Protein AF-A0A7V1TTF7-F1 (afdb_monomer_lite)

Secondary structure (DSSP, 8-state):
---------S-TTSTTS----TT-S-HHHHHHHHHHHHHHHHHT--HHHHHHHHHHHHHHHHHHHHHHHHHHHHHHHHHHHHHTT--HHHHHHHHHHHHHHHHHHHHHHHHHHHHHHTTS-HHHHHHHHHHHHHHHHHHHHHHHHHHHHHHH-

Foldseek 3Di:
DDDDDDPDDPDPPDPPPPPPDPVNDDPVVVLVVVLLVVLCVQLVDDPVLSVQLVVLVVVLVVQLVVLVVQLVVLVVVVVVCVVVVHDPVVVVVSVVSNVVSVVSNVVSVVVSLVSNVVRDDPVSSVSNVVSVVVSVVVVVVVVVVVVVVVVVD

Sequence (153 aa):
MKKFLLIVFVFTLTAVAQLSGPFGQRPMERLESYKKVRMLETLKLEEETALKLISRYDKHRQAIRELDEERKTLIDKLEDKVNAGASDSEFQKLFSELREVEKKIFEARTKYISELKEILTAKQLAEYLIFERNFARDIRDIMRENQKERMRK

pLDDT: mean 86.7, std 18.82, range [36.69, 98.44]

Radius of gyration: 24.44 Å; chains: 1; bounding box: 58×70×52 Å

Structure (mmCIF, N/CA/C/O backbone):
data_AF-A0A7V1TTF7-F1
#
_entry.id   AF-A0A7V1TTF7-F1
#
loop_
_atom_site.group_PDB
_atom_site.id
_atom_site.type_symbol
_atom_site.label_atom_id
_atom_site.label_alt_id
_atom_site.label_comp_id
_atom_site.label_asym_id
_atom_site.label_entity_id
_atom_site.label_seq_id
_atom_site.pdbx_PDB_ins_code
_atom_site.Cartn_x
_atom_site.Cartn_y
_atom_site.Cartn_z
_atom_site.occupancy
_atom_site.B_iso_or_equiv
_atom_site.auth_seq_id
_atom_site.auth_comp_id
_atom_site.auth_asym_id
_atom_site.auth_atom_id
_atom_site.pdbx_PDB_model_num
ATOM 1 N N . MET A 1 1 ? 31.556 -56.662 32.296 1.00 36.69 1 MET A N 1
ATOM 2 C CA . MET A 1 1 ? 32.187 -55.714 31.354 1.00 36.69 1 MET A CA 1
ATOM 3 C C . MET A 1 1 ? 31.157 -55.316 30.306 1.00 36.69 1 MET A C 1
ATOM 5 O O . MET A 1 1 ? 30.573 -56.218 29.731 1.00 36.69 1 MET A O 1
ATOM 9 N N . LYS A 1 2 ? 30.978 -53.997 30.101 1.00 41.06 2 LYS A N 1
ATOM 10 C CA . LYS A 1 2 ? 30.331 -53.318 28.949 1.00 41.06 2 LYS A CA 1
ATOM 11 C C . LYS A 1 2 ? 28.827 -53.631 28.769 1.00 41.06 2 LYS A C 1
ATOM 13 O O . LYS A 1 2 ? 28.477 -54.650 28.206 1.00 41.06 2 LYS A O 1
ATOM 18 N N . LYS A 1 3 ? 27.874 -52.866 29.328 1.00 47.59 3 LYS A N 1
ATOM 19 C CA . LYS A 1 3 ? 27.437 -51.517 28.890 1.00 47.59 3 LYS A CA 1
ATOM 20 C C . LYS A 1 3 ? 27.624 -51.295 27.385 1.00 47.59 3 LYS A C 1
ATOM 22 O O . LYS A 1 3 ? 28.724 -50.937 26.993 1.00 47.59 3 LYS A O 1
ATOM 27 N N . PHE A 1 4 ? 26.555 -51.461 26.609 1.00 49.34 4 PHE A N 1
ATOM 28 C CA . PHE A 1 4 ? 26.210 -50.689 25.405 1.00 49.34 4 PHE A CA 1
ATOM 29 C C . PHE A 1 4 ? 24.690 -50.892 25.207 1.00 49.34 4 PHE A C 1
ATOM 31 O O . PHE A 1 4 ? 24.238 -52.029 25.164 1.00 49.34 4 PHE A O 1
ATOM 38 N N . LEU A 1 5 ? 23.839 -49.874 25.413 1.00 42.59 5 LEU A N 1
ATOM 39 C CA . LEU A 1 5 ? 23.417 -48.909 24.375 1.00 42.59 5 LEU A CA 1
ATOM 40 C C . LEU A 1 5 ? 22.979 -49.660 23.098 1.00 42.59 5 LEU A C 1
ATOM 42 O O . LEU A 1 5 ? 23.783 -50.369 22.519 1.00 42.59 5 LEU A O 1
ATOM 46 N N . LEU A 1 6 ? 21.764 -49.555 22.571 1.00 43.56 6 LEU A N 1
ATOM 47 C CA . LEU A 1 6 ? 20.868 -48.413 22.515 1.00 43.56 6 LEU A CA 1
ATOM 48 C C . LEU A 1 6 ? 19.454 -48.910 22.219 1.00 43.56 6 LEU A C 1
ATOM 50 O O . LEU A 1 6 ? 19.196 -49.589 21.230 1.00 43.56 6 LEU A O 1
ATOM 54 N N . ILE A 1 7 ? 18.545 -48.451 23.062 1.00 53.25 7 ILE A N 1
ATOM 55 C CA . ILE A 1 7 ? 17.193 -48.041 22.706 1.00 53.25 7 ILE A CA 1
ATOM 56 C C . ILE A 1 7 ? 17.280 -47.106 21.485 1.00 53.25 7 ILE A C 1
ATOM 58 O O . ILE A 1 7 ? 17.581 -45.938 21.676 1.00 53.25 7 ILE A O 1
ATOM 62 N N . VAL A 1 8 ? 17.050 -47.591 20.259 1.00 49.03 8 VAL A N 1
ATOM 63 C CA . VAL A 1 8 ? 16.551 -46.798 19.111 1.00 49.03 8 VAL A CA 1
ATOM 64 C C . VAL A 1 8 ? 15.890 -47.768 18.122 1.00 49.03 8 VAL A C 1
ATOM 66 O O . VAL A 1 8 ? 16.499 -48.189 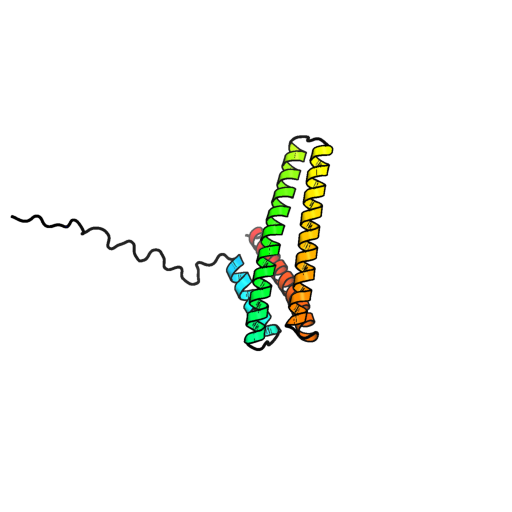17.145 1.00 49.03 8 VAL A O 1
ATOM 69 N N . PHE A 1 9 ? 14.640 -48.165 18.370 1.00 45.25 9 PHE A N 1
ATOM 70 C CA . PHE A 1 9 ? 13.844 -48.871 17.354 1.00 45.25 9 PHE A CA 1
ATOM 71 C C . PHE A 1 9 ? 12.385 -48.411 17.304 1.00 45.25 9 PHE A C 1
ATOM 73 O O . PHE A 1 9 ? 11.492 -49.197 17.038 1.00 45.25 9 PHE A O 1
ATOM 80 N N . VAL A 1 10 ? 12.112 -47.130 17.552 1.00 49.25 10 VAL A N 1
ATOM 81 C CA . VAL A 1 10 ? 10.804 -46.538 17.235 1.00 49.25 10 VAL A CA 1
ATOM 82 C C . VAL A 1 10 ? 11.005 -45.045 17.000 1.00 49.25 10 VAL A C 1
ATOM 84 O O . VAL A 1 10 ? 10.882 -44.286 17.943 1.00 49.25 10 VAL A O 1
ATOM 87 N N . PHE A 1 11 ? 11.384 -44.616 15.791 1.00 44.44 11 PHE A N 1
ATOM 88 C CA . PHE A 1 11 ? 11.118 -43.241 15.308 1.00 44.44 11 PHE A CA 1
ATOM 89 C C . PHE A 1 11 ? 11.368 -43.054 13.795 1.00 44.44 11 PHE A C 1
ATOM 91 O O . PHE A 1 11 ? 11.627 -41.951 13.325 1.00 44.44 11 PHE A O 1
ATOM 98 N N . THR A 1 12 ? 11.264 -44.106 12.980 1.00 45.66 12 THR A N 1
ATOM 99 C CA . THR A 1 12 ? 11.415 -44.016 11.514 1.00 45.66 12 THR A CA 1
ATOM 100 C C . THR A 1 12 ? 10.089 -43.740 10.792 1.00 45.66 12 THR A C 1
ATOM 102 O O . THR A 1 12 ? 9.815 -44.337 9.757 1.00 45.66 12 THR A O 1
ATOM 105 N N . LEU A 1 13 ? 9.248 -42.837 11.320 1.00 43.97 13 LEU A N 1
ATOM 106 C CA . LEU A 1 13 ? 7.945 -42.507 10.711 1.00 43.97 13 LEU A CA 1
ATOM 107 C C . LEU A 1 13 ? 7.525 -41.025 10.779 1.00 43.97 13 LEU A C 1
ATOM 109 O O . LEU A 1 13 ? 6.368 -40.714 10.522 1.00 43.97 13 LEU A O 1
ATOM 113 N N . THR A 1 14 ? 8.434 -40.084 11.059 1.00 44.81 14 THR A N 1
ATOM 114 C CA . THR A 1 14 ? 8.082 -38.645 11.112 1.00 44.81 14 THR A CA 1
ATOM 115 C C . THR A 1 14 ? 8.814 -37.746 10.112 1.00 44.81 14 THR A C 1
ATOM 117 O O . THR A 1 14 ? 8.619 -36.535 10.133 1.00 44.81 14 THR A O 1
ATOM 120 N N . ALA A 1 15 ? 9.588 -38.292 9.169 1.00 45.41 15 ALA A N 1
ATOM 121 C CA . ALA A 1 15 ? 10.379 -37.480 8.232 1.00 45.41 15 ALA A CA 1
ATOM 122 C C . ALA A 1 15 ? 9.696 -37.160 6.880 1.00 45.41 15 ALA A C 1
ATOM 124 O O . ALA A 1 15 ? 10.368 -36.703 5.961 1.00 45.41 15 ALA A O 1
ATOM 125 N N . VAL A 1 16 ? 8.379 -37.372 6.733 1.00 48.06 16 VAL A N 1
ATOM 126 C CA . VAL A 1 16 ? 7.633 -37.040 5.488 1.00 48.06 16 VAL A CA 1
ATOM 127 C C . VAL A 1 16 ? 6.501 -36.019 5.726 1.00 48.06 16 VAL A C 1
ATOM 129 O O . VAL A 1 16 ? 5.707 -35.739 4.837 1.00 48.06 16 VAL A O 1
ATOM 132 N N . ALA A 1 17 ? 6.427 -35.392 6.906 1.00 44.81 17 ALA A N 1
ATOM 133 C CA . ALA A 1 17 ? 5.359 -34.432 7.230 1.00 44.81 17 ALA A CA 1
ATOM 134 C C . ALA A 1 17 ? 5.695 -32.953 6.933 1.00 44.81 17 ALA A C 1
ATOM 136 O O . ALA A 1 17 ? 4.856 -32.083 7.151 1.00 44.81 17 ALA A O 1
ATOM 137 N N . GLN A 1 18 ? 6.888 -32.639 6.418 1.00 48.72 18 GLN A N 1
ATOM 138 C CA . GLN A 1 18 ? 7.263 -31.270 6.034 1.00 48.72 18 GLN A CA 1
ATOM 139 C C . GLN A 1 18 ? 7.868 -31.221 4.627 1.00 48.72 18 GLN A C 1
ATOM 141 O O . GLN A 1 18 ? 8.912 -30.620 4.404 1.00 48.72 18 GLN A O 1
ATOM 146 N N . LEU A 1 19 ? 7.196 -31.836 3.652 1.00 40.16 19 LEU A N 1
ATOM 147 C CA . LEU A 1 19 ? 7.302 -31.364 2.274 1.00 40.16 19 LEU A CA 1
ATOM 148 C C . LEU A 1 19 ? 6.231 -30.290 2.075 1.00 40.16 19 LEU A C 1
ATOM 150 O O . LEU A 1 19 ? 5.096 -30.564 1.686 1.00 40.16 19 LEU A O 1
ATOM 154 N N . SER A 1 20 ? 6.597 -29.044 2.359 1.00 46.22 20 SER A N 1
ATOM 155 C CA . SER A 1 20 ? 5.939 -27.853 1.827 1.00 46.22 20 SER A CA 1
ATOM 156 C C . SER A 1 20 ? 6.064 -27.866 0.299 1.00 46.22 20 SER A C 1
ATOM 158 O O . SER A 1 20 ? 6.925 -27.221 -0.291 1.00 46.22 20 SER A O 1
ATOM 160 N N . GLY A 1 21 ? 5.212 -28.658 -0.354 1.00 42.75 21 GLY A N 1
ATOM 161 C CA . GLY A 1 21 ? 5.042 -28.633 -1.801 1.00 42.75 21 GLY A CA 1
ATOM 162 C C . GLY A 1 21 ? 4.496 -27.277 -2.281 1.00 42.75 21 GLY A C 1
ATOM 163 O O . GLY A 1 21 ? 4.059 -26.456 -1.469 1.00 42.75 21 GLY A O 1
ATOM 164 N N . PRO A 1 22 ? 4.428 -27.042 -3.604 1.00 48.00 22 PRO A N 1
ATOM 165 C CA . PRO A 1 22 ? 3.955 -25.783 -4.206 1.00 48.00 22 PRO A CA 1
ATOM 166 C C . PRO A 1 22 ? 2.501 -25.400 -3.842 1.00 48.00 22 PRO A C 1
ATOM 168 O O . PRO A 1 22 ? 2.035 -24.311 -4.166 1.00 48.00 22 PRO A O 1
ATOM 171 N N . PHE A 1 23 ? 1.789 -26.263 -3.113 1.00 41.50 23 PHE A N 1
ATOM 172 C CA . PHE A 1 23 ? 0.452 -26.033 -2.570 1.00 41.50 23 PHE A CA 1
ATOM 173 C C . PHE A 1 23 ? 0.429 -25.439 -1.146 1.00 41.50 23 PHE A C 1
ATOM 175 O O . PHE A 1 23 ? -0.654 -25.151 -0.639 1.00 41.50 23 PHE A O 1
ATOM 182 N N . GLY A 1 24 ? 1.587 -25.213 -0.511 1.00 46.81 24 GLY A N 1
ATOM 183 C CA . GLY A 1 24 ? 1.701 -24.688 0.859 1.00 46.81 24 GLY A CA 1
ATOM 184 C C . GLY A 1 24 ? 1.651 -23.160 1.011 1.00 46.81 24 GLY A C 1
ATOM 185 O O . GLY A 1 24 ? 1.604 -22.670 2.134 1.00 46.81 24 GLY A O 1
ATOM 186 N N . GLN A 1 25 ? 1.652 -22.391 -0.083 1.00 51.84 25 GLN A N 1
ATOM 187 C CA . GLN A 1 25 ? 1.594 -20.924 -0.006 1.00 51.84 25 GLN A CA 1
ATOM 188 C C . GLN A 1 25 ? 0.183 -20.438 0.327 1.00 51.84 25 GLN A C 1
ATOM 190 O O . GLN A 1 25 ? -0.799 -20.939 -0.246 1.00 51.84 25 GLN A O 1
ATOM 195 N N . ARG A 1 26 ? 0.073 -19.430 1.203 1.00 76.38 26 ARG A N 1
ATOM 196 C CA . ARG A 1 26 ? -1.211 -18.773 1.501 1.00 76.38 26 ARG A CA 1
ATOM 197 C C . ARG A 1 26 ? -1.765 -18.156 0.205 1.00 76.38 26 ARG A C 1
ATOM 199 O O . ARG A 1 26 ? -0.977 -17.660 -0.600 1.00 76.38 26 ARG A O 1
ATOM 206 N N . PRO A 1 27 ? -3.093 -18.133 -0.029 1.00 80.50 27 PRO A N 1
ATOM 207 C CA . PRO A 1 27 ? -3.671 -17.578 -1.261 1.00 80.50 27 PRO A CA 1
ATOM 208 C C . PRO A 1 27 ? -3.156 -16.173 -1.624 1.00 80.50 27 PRO A C 1
ATOM 210 O O . PRO A 1 27 ? -2.949 -15.877 -2.797 1.00 80.50 27 PRO A O 1
ATOM 213 N N . MET A 1 28 ? -2.876 -15.341 -0.615 1.00 80.50 28 MET A N 1
ATOM 214 C CA . MET A 1 28 ? -2.323 -13.998 -0.801 1.00 80.50 28 MET A CA 1
ATOM 215 C C . MET A 1 28 ? -0.875 -13.998 -1.317 1.00 80.50 28 MET A C 1
ATOM 217 O O . MET A 1 28 ? -0.529 -13.183 -2.163 1.00 80.50 28 MET A O 1
ATOM 221 N N . GLU A 1 29 ? -0.037 -14.928 -0.857 1.00 86.56 29 GLU A N 1
ATOM 222 C CA . GLU A 1 29 ? 1.358 -15.048 -1.308 1.00 86.56 29 GLU A CA 1
ATOM 223 C C . GLU A 1 29 ? 1.416 -15.480 -2.775 1.00 86.56 29 GLU A C 1
ATOM 225 O O . GLU A 1 29 ? 2.161 -14.901 -3.561 1.00 86.56 29 GLU A O 1
ATOM 230 N N . ARG A 1 30 ? 0.553 -16.425 -3.175 1.00 89.19 30 ARG A N 1
ATOM 231 C CA . ARG A 1 30 ? 0.445 -16.846 -4.582 1.00 89.19 30 ARG A CA 1
ATOM 232 C C . ARG A 1 30 ? 0.023 -15.690 -5.478 1.00 89.19 30 ARG A C 1
ATOM 234 O O . ARG A 1 30 ? 0.572 -15.518 -6.564 1.00 89.19 30 ARG A O 1
ATOM 241 N N . LEU A 1 31 ? -0.943 -14.895 -5.017 1.00 91.25 31 LEU A N 1
ATOM 242 C CA . LEU A 1 31 ? -1.406 -13.715 -5.736 1.00 91.25 31 LEU A CA 1
ATOM 243 C C . LEU A 1 31 ? -0.290 -12.672 -5.888 1.00 91.25 31 LEU A C 1
ATOM 245 O O . LEU A 1 31 ? -0.137 -12.093 -6.962 1.00 91.25 31 LEU A O 1
ATOM 249 N N . GLU A 1 32 ? 0.511 -12.454 -4.845 1.00 91.75 32 GLU A N 1
ATOM 250 C CA . GLU A 1 32 ? 1.671 -11.560 -4.898 1.00 91.75 32 GLU A CA 1
ATOM 251 C C . GLU A 1 32 ? 2.739 -12.055 -5.874 1.00 91.75 32 GLU A C 1
ATOM 253 O O . GLU A 1 32 ? 3.224 -11.275 -6.694 1.00 91.75 32 GLU A O 1
ATOM 258 N N . SER A 1 33 ? 3.080 -13.344 -5.840 1.00 93.69 33 SER A N 1
ATOM 259 C CA . SER A 1 33 ? 4.019 -13.939 -6.794 1.00 93.69 33 SER A CA 1
ATOM 260 C C . SER A 1 33 ? 3.518 -13.808 -8.231 1.00 93.69 33 SER A C 1
ATOM 262 O O . SER A 1 33 ? 4.271 -13.381 -9.105 1.00 93.69 33 SER A O 1
ATOM 264 N N . TYR A 1 34 ? 2.235 -14.089 -8.471 1.00 94.50 34 TYR A N 1
ATOM 265 C CA . TYR A 1 34 ? 1.614 -13.904 -9.781 1.00 94.50 34 TYR A CA 1
ATOM 266 C C . TYR A 1 34 ? 1.691 -12.446 -10.245 1.00 94.50 34 TYR A C 1
ATOM 268 O O . TYR A 1 34 ? 2.104 -12.173 -11.372 1.00 94.50 34 TYR A O 1
ATOM 276 N N . LYS A 1 35 ? 1.372 -11.494 -9.360 1.00 96.12 35 LYS A N 1
ATOM 277 C CA . LYS A 1 35 ? 1.478 -10.063 -9.654 1.00 96.12 35 LYS A CA 1
ATOM 278 C C . LYS A 1 35 ? 2.890 -9.682 -10.094 1.00 96.12 35 LYS A C 1
ATOM 280 O O . LYS A 1 35 ? 3.039 -9.010 -11.110 1.00 96.12 35 LYS A O 1
ATOM 285 N N . LYS A 1 36 ? 3.918 -10.129 -9.364 1.00 95.88 36 LYS A N 1
ATOM 286 C CA . LYS A 1 36 ? 5.324 -9.842 -9.687 1.00 95.88 36 LYS A CA 1
ATOM 287 C C . LYS A 1 36 ? 5.705 -10.354 -11.073 1.00 95.88 36 LYS A C 1
ATOM 289 O O . LYS A 1 36 ? 6.298 -9.607 -11.842 1.00 95.88 36 LYS A O 1
ATOM 294 N N . VAL A 1 37 ? 5.323 -11.586 -11.412 1.00 95.12 37 VAL A N 1
ATOM 295 C CA . VA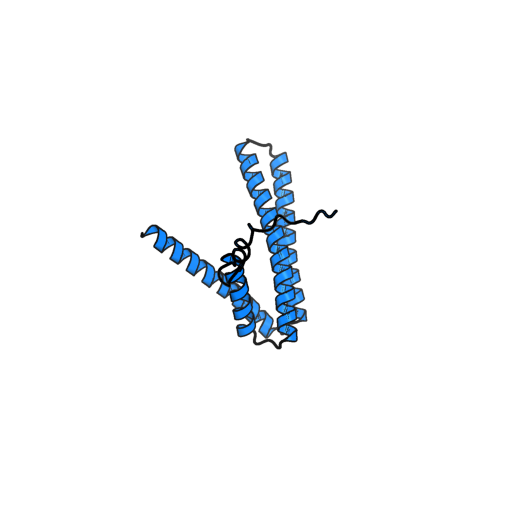L A 1 37 ? 5.588 -12.162 -12.741 1.00 95.12 37 VAL A CA 1
ATOM 296 C C . VAL A 1 37 ? 4.926 -11.321 -13.835 1.00 95.12 37 VAL A C 1
ATOM 298 O O . VAL A 1 37 ? 5.608 -10.847 -14.740 1.00 95.12 37 VAL A O 1
ATOM 301 N N . ARG A 1 38 ? 3.624 -11.038 -13.709 1.00 95.50 38 ARG A N 1
ATOM 302 C CA . ARG A 1 38 ? 2.879 -10.240 -14.701 1.00 95.50 38 ARG A CA 1
ATOM 303 C C . ARG A 1 38 ? 3.412 -8.815 -14.843 1.00 95.50 38 ARG A C 1
ATOM 305 O O . ARG A 1 38 ? 3.421 -8.266 -15.944 1.00 95.50 38 ARG A O 1
ATOM 312 N N . MET A 1 39 ? 3.868 -8.225 -13.744 1.00 96.38 39 MET A N 1
ATOM 313 C CA . MET A 1 39 ? 4.497 -6.908 -13.731 1.00 96.38 39 MET A CA 1
ATOM 314 C C . MET A 1 39 ? 5.784 -6.904 -14.561 1.00 96.38 39 MET A C 1
ATOM 316 O O . MET A 1 39 ? 5.948 -6.049 -15.428 1.00 96.38 39 MET A O 1
ATOM 320 N N . LEU A 1 40 ? 6.673 -7.876 -14.337 1.00 94.81 40 LEU A N 1
ATOM 321 C CA . LEU A 1 40 ? 7.933 -7.991 -15.076 1.00 94.81 40 LEU A CA 1
ATOM 322 C C . LEU A 1 40 ? 7.702 -8.253 -16.570 1.00 94.81 40 LEU A C 1
ATOM 324 O O . LEU A 1 40 ? 8.331 -7.605 -17.406 1.00 94.81 40 LEU A O 1
ATOM 328 N N . GLU A 1 41 ? 6.752 -9.127 -16.910 1.00 92.56 41 GLU A N 1
ATOM 329 C CA . GLU A 1 41 ? 6.353 -9.392 -18.301 1.00 92.56 41 GLU A CA 1
ATOM 330 C C . GLU A 1 41 ? 5.829 -8.135 -19.009 1.00 92.56 41 GLU A C 1
ATOM 332 O O . GLU A 1 41 ? 6.125 -7.908 -20.184 1.00 92.56 41 GLU A O 1
ATOM 337 N N . THR A 1 42 ? 5.060 -7.307 -18.295 1.00 93.69 42 THR A N 1
ATOM 338 C CA . THR A 1 42 ? 4.478 -6.073 -18.842 1.00 93.69 42 THR A CA 1
ATOM 339 C C . THR A 1 42 ? 5.555 -5.034 -19.127 1.00 93.69 42 THR A C 1
ATOM 341 O O . THR A 1 42 ? 5.543 -4.407 -20.184 1.00 93.69 42 THR A O 1
ATOM 344 N N . LEU A 1 43 ? 6.493 -4.862 -18.195 1.00 94.50 43 LEU A N 1
ATOM 345 C CA . LEU A 1 43 ? 7.508 -3.812 -18.258 1.00 94.50 43 LEU A CA 1
ATOM 346 C C . LEU A 1 43 ? 8.717 -4.167 -19.127 1.00 94.50 43 LEU A C 1
ATOM 348 O O . LEU A 1 43 ? 9.480 -3.267 -19.480 1.00 94.50 43 LEU A O 1
ATOM 352 N N . LYS A 1 44 ? 8.894 -5.455 -19.464 1.00 92.75 44 LYS A N 1
ATOM 353 C CA . LYS A 1 44 ? 9.986 -5.973 -20.308 1.00 92.75 44 LYS A CA 1
ATOM 354 C C . LYS A 1 44 ? 11.348 -5.420 -19.878 1.00 92.75 44 LYS A C 1
ATOM 356 O O . LYS A 1 44 ? 12.061 -4.794 -20.658 1.00 92.75 44 LYS A O 1
ATOM 361 N N . LEU A 1 45 ? 11.645 -5.584 -18.592 1.00 91.62 45 LEU A N 1
ATOM 362 C CA . LEU A 1 45 ? 12.863 -5.068 -17.978 1.00 91.62 45 LEU A CA 1
ATOM 363 C C . LEU A 1 45 ? 14.032 -6.024 -18.200 1.00 91.62 45 LEU A C 1
ATOM 365 O O . LEU A 1 45 ? 13.860 -7.239 -18.138 1.00 91.62 45 LEU A O 1
ATOM 369 N N . GLU A 1 46 ? 15.223 -5.453 -18.353 1.00 92.94 46 GLU A N 1
ATOM 370 C CA . GLU A 1 46 ? 16.478 -6.189 -18.210 1.00 92.94 46 GLU A CA 1
ATOM 371 C C . GLU A 1 46 ? 16.620 -6.730 -16.779 1.00 92.94 46 GLU A C 1
ATOM 373 O O . GLU A 1 46 ? 16.095 -6.148 -15.821 1.00 92.94 46 GLU A O 1
ATOM 378 N N . GLU A 1 47 ? 17.360 -7.827 -16.627 1.00 92.00 47 GLU A N 1
ATOM 379 C CA . GLU A 1 47 ? 17.447 -8.600 -15.382 1.00 92.00 47 GLU A CA 1
ATOM 380 C C . GLU A 1 47 ? 17.843 -7.747 -14.164 1.00 92.00 47 GLU A C 1
ATOM 382 O O . GLU A 1 47 ? 17.192 -7.804 -13.119 1.00 92.00 47 GLU A O 1
ATOM 387 N N . GLU A 1 48 ? 18.854 -6.887 -14.303 1.00 94.62 48 GLU A N 1
ATOM 388 C CA . GLU A 1 48 ? 19.317 -6.032 -13.205 1.00 94.62 48 GLU A CA 1
ATOM 389 C C . GLU A 1 48 ? 18.222 -5.058 -12.730 1.00 94.62 48 GLU A C 1
ATOM 391 O O . GLU A 1 48 ? 17.999 -4.877 -11.527 1.00 94.62 48 GLU A O 1
ATOM 396 N N . THR A 1 49 ? 17.496 -4.447 -13.669 1.00 94.31 49 THR A N 1
ATOM 397 C CA . THR A 1 49 ? 16.404 -3.512 -13.368 1.00 94.31 49 THR A CA 1
ATOM 398 C C . THR A 1 49 ? 15.198 -4.243 -12.784 1.00 94.31 49 THR A C 1
ATOM 400 O O . THR A 1 49 ? 14.570 -3.737 -11.852 1.00 94.31 49 THR A O 1
ATOM 403 N N . ALA A 1 50 ? 14.903 -5.454 -13.266 1.00 95.56 50 ALA A N 1
ATOM 404 C CA . ALA A 1 50 ? 13.866 -6.317 -12.712 1.00 95.56 50 ALA A CA 1
ATOM 405 C C . ALA A 1 50 ? 14.142 -6.655 -11.237 1.00 95.56 50 ALA A C 1
ATOM 407 O O . ALA A 1 50 ? 13.263 -6.479 -10.391 1.00 95.56 50 ALA A O 1
ATOM 408 N N . LEU A 1 51 ? 15.371 -7.059 -10.900 1.00 96.00 51 LEU A N 1
ATOM 409 C CA . LEU A 1 51 ? 15.770 -7.360 -9.520 1.00 96.00 51 LEU A CA 1
ATOM 410 C C . LEU A 1 51 ? 15.634 -6.136 -8.604 1.00 96.00 51 LEU A C 1
ATOM 412 O O . LEU A 1 51 ? 15.082 -6.239 -7.503 1.00 96.00 51 LEU A O 1
ATOM 416 N N . LYS A 1 52 ? 16.073 -4.958 -9.070 1.00 96.75 52 LYS A N 1
ATOM 417 C CA . LYS A 1 52 ? 15.895 -3.694 -8.337 1.00 96.75 52 LYS A CA 1
ATOM 418 C C . LYS A 1 52 ? 14.414 -3.386 -8.121 1.00 96.75 52 LYS A C 1
ATOM 420 O O . LYS A 1 52 ? 14.028 -3.094 -6.990 1.00 96.75 52 LYS A O 1
ATOM 425 N N . LEU A 1 53 ? 13.579 -3.501 -9.156 1.00 96.31 53 LEU A N 1
ATOM 426 C CA . LEU A 1 53 ? 12.140 -3.253 -9.056 1.00 96.31 53 LEU A CA 1
ATOM 427 C C . LEU A 1 53 ? 11.480 -4.171 -8.023 1.00 96.31 53 LEU A C 1
ATOM 429 O O . LEU A 1 53 ? 10.756 -3.678 -7.161 1.00 96.31 53 LEU A O 1
ATOM 433 N N . ILE A 1 54 ? 11.748 -5.479 -8.072 1.00 96.50 54 ILE A N 1
ATOM 434 C CA . ILE A 1 54 ? 11.176 -6.440 -7.119 1.00 96.50 54 ILE A CA 1
ATOM 435 C C . ILE A 1 54 ? 11.618 -6.126 -5.688 1.00 96.50 54 ILE A C 1
ATOM 437 O O . ILE A 1 54 ? 10.781 -6.096 -4.788 1.00 96.50 54 ILE A O 1
ATOM 441 N N . SER A 1 55 ? 12.897 -5.804 -5.474 1.00 96.69 55 SER A N 1
ATOM 442 C CA . SER A 1 55 ? 13.392 -5.419 -4.147 1.00 96.69 55 SER A CA 1
ATOM 443 C C . SER A 1 55 ? 12.692 -4.165 -3.604 1.00 96.69 55 SER A C 1
ATOM 445 O O . SER A 1 55 ? 12.285 -4.126 -2.441 1.00 96.69 55 SER A O 1
ATOM 447 N N . ARG A 1 56 ? 12.510 -3.140 -4.448 1.00 97.06 56 ARG A N 1
ATOM 448 C CA . ARG A 1 56 ? 11.804 -1.899 -4.085 1.00 97.06 56 ARG A CA 1
ATOM 449 C C . ARG A 1 56 ? 10.328 -2.158 -3.802 1.00 97.06 56 ARG A C 1
ATOM 451 O O . ARG A 1 56 ? 9.802 -1.659 -2.810 1.00 97.06 56 ARG A O 1
ATOM 458 N N . TYR A 1 57 ? 9.687 -2.970 -4.639 1.00 96.56 57 TYR A N 1
ATOM 459 C CA . TYR A 1 57 ? 8.302 -3.389 -4.467 1.00 96.56 57 TYR A CA 1
ATOM 460 C C . TYR A 1 57 ? 8.098 -4.108 -3.130 1.00 96.56 57 TYR A C 1
ATOM 462 O O . TYR A 1 57 ? 7.189 -3.752 -2.386 1.00 96.56 57 TYR A O 1
ATOM 470 N N . ASP A 1 58 ? 8.964 -5.060 -2.780 1.00 96.25 58 ASP A N 1
ATOM 471 C CA . ASP A 1 58 ? 8.832 -5.833 -1.542 1.00 96.25 58 ASP A CA 1
ATOM 472 C C . ASP A 1 58 ? 8.982 -4.973 -0.291 1.00 96.25 58 ASP A C 1
ATOM 474 O O . ASP A 1 58 ? 8.161 -5.073 0.626 1.00 96.25 58 ASP A O 1
ATOM 478 N N . LYS A 1 59 ? 9.963 -4.063 -0.286 1.00 96.94 59 LYS A N 1
ATOM 479 C CA . LYS A 1 59 ? 10.137 -3.085 0.796 1.00 96.94 59 LYS A CA 1
ATOM 480 C C . LYS A 1 59 ? 8.922 -2.173 0.930 1.00 96.94 59 LYS A C 1
ATOM 482 O O . LYS A 1 59 ? 8.417 -1.988 2.035 1.00 96.94 59 LYS A O 1
ATOM 487 N N . HIS A 1 60 ? 8.427 -1.630 -0.184 1.00 97.19 60 HIS A N 1
ATOM 488 C CA . HIS A 1 60 ? 7.243 -0.774 -0.175 1.00 97.19 60 HIS A CA 1
ATOM 489 C C . HIS A 1 60 ? 6.011 -1.524 0.332 1.00 97.19 60 HIS A C 1
ATOM 491 O O . HIS A 1 60 ? 5.311 -1.043 1.220 1.00 97.19 60 HIS A O 1
ATOM 497 N N . ARG A 1 61 ? 5.775 -2.733 -0.185 1.00 95.25 61 ARG A N 1
ATOM 498 C CA . ARG A 1 61 ? 4.669 -3.592 0.229 1.00 95.25 61 ARG A CA 1
ATOM 499 C C . ARG A 1 61 ? 4.757 -3.845 1.730 1.00 95.25 61 ARG A C 1
ATOM 501 O O . ARG A 1 61 ? 3.746 -3.722 2.411 1.00 95.25 61 ARG A O 1
ATOM 508 N N . GLN A 1 62 ? 5.921 -4.235 2.249 1.00 96.00 62 GLN A N 1
ATOM 509 C CA . GLN A 1 62 ? 6.100 -4.468 3.681 1.00 96.00 62 GLN A CA 1
ATOM 510 C C . GLN A 1 62 ? 5.775 -3.217 4.508 1.00 96.00 62 GLN A C 1
ATOM 512 O O . GLN A 1 62 ? 4.972 -3.313 5.427 1.00 96.00 62 GLN A O 1
ATOM 517 N N . ALA A 1 63 ? 6.293 -2.049 4.130 1.00 97.00 63 ALA A N 1
ATOM 518 C CA . ALA A 1 63 ? 6.006 -0.808 4.848 1.00 97.00 63 ALA A CA 1
ATOM 519 C C . ALA A 1 63 ? 4.505 -0.463 4.853 1.00 97.00 63 ALA A C 1
ATOM 521 O O . ALA A 1 63 ? 3.944 -0.122 5.889 1.00 97.00 63 ALA A O 1
ATOM 522 N N . ILE A 1 64 ? 3.824 -0.593 3.708 1.00 97.50 64 ILE A N 1
ATOM 523 C CA . ILE A 1 64 ? 2.373 -0.357 3.620 1.00 97.50 64 ILE A CA 1
ATOM 524 C C . ILE A 1 64 ? 1.590 -1.370 4.457 1.00 97.50 64 ILE A C 1
ATOM 526 O O . ILE A 1 64 ? 0.613 -1.006 5.096 1.00 97.50 64 ILE A O 1
ATOM 530 N N . ARG A 1 65 ? 2.033 -2.629 4.476 1.00 95.62 65 ARG A N 1
ATOM 531 C CA . ARG A 1 65 ? 1.429 -3.719 5.251 1.00 95.62 65 ARG A CA 1
ATOM 532 C C . ARG A 1 65 ? 1.416 -3.398 6.748 1.00 95.62 65 ARG A C 1
ATOM 534 O O . ARG A 1 65 ? 0.364 -3.472 7.366 1.00 95.62 65 ARG A O 1
ATOM 541 N N . GLU A 1 66 ? 2.562 -2.991 7.283 1.00 97.50 66 GLU A N 1
ATOM 542 C CA . GLU A 1 66 ? 2.726 -2.617 8.693 1.00 97.50 66 GLU A CA 1
ATOM 543 C C . GLU A 1 66 ? 1.872 -1.385 9.051 1.00 97.50 66 GLU A C 1
ATOM 545 O O . GLU A 1 66 ? 1.165 -1.383 10.056 1.00 97.50 66 GLU A O 1
ATOM 550 N N . LEU A 1 67 ? 1.852 -0.365 8.185 1.00 98.25 67 LEU A N 1
ATOM 551 C CA . LEU A 1 67 ? 1.035 0.839 8.389 1.00 98.25 67 LEU A CA 1
ATOM 552 C C . LEU A 1 67 ? -0.474 0.567 8.287 1.00 98.25 67 LEU A C 1
ATOM 554 O O . LEU A 1 67 ? -1.263 1.161 9.018 1.00 98.25 67 LEU A O 1
ATOM 558 N N . ASP A 1 68 ? -0.898 -0.322 7.387 1.00 97.19 68 ASP A N 1
ATOM 559 C CA . ASP A 1 68 ? -2.299 -0.727 7.263 1.00 97.19 68 ASP A CA 1
ATOM 560 C C . ASP A 1 68 ? -2.768 -1.516 8.499 1.00 97.19 68 ASP A C 1
ATOM 562 O O . ASP A 1 68 ? -3.916 -1.358 8.919 1.00 97.19 68 ASP A O 1
ATOM 566 N N . GLU A 1 69 ? -1.897 -2.336 9.097 1.00 97.69 69 GLU A N 1
ATOM 567 C CA . GLU A 1 69 ? -2.160 -3.036 10.362 1.00 97.69 69 GLU A CA 1
ATOM 568 C C . GLU A 1 69 ? -2.265 -2.059 11.544 1.00 97.69 69 GLU A C 1
ATOM 570 O O . GLU A 1 69 ? -3.190 -2.173 12.356 1.00 97.69 69 GLU A O 1
ATOM 575 N N . GLU A 1 70 ? -1.383 -1.056 11.608 1.00 97.88 70 GLU A N 1
ATOM 576 C CA . GLU A 1 70 ? -1.457 0.035 12.590 1.00 97.88 70 GLU A CA 1
ATOM 577 C C . GLU A 1 70 ? -2.775 0.808 12.439 1.00 97.88 70 GLU A C 1
ATOM 579 O O . GLU A 1 70 ? -3.526 0.956 13.407 1.00 97.88 70 GLU A O 1
ATOM 584 N N . ARG A 1 71 ? -3.119 1.212 11.206 1.00 98.25 71 ARG A N 1
ATOM 585 C CA . ARG A 1 71 ? -4.386 1.890 10.898 1.00 98.25 71 ARG A CA 1
ATOM 586 C C . ARG A 1 71 ? -5.578 1.055 11.347 1.00 98.25 71 ARG A C 1
ATOM 588 O O . ARG A 1 71 ? -6.472 1.580 12.001 1.00 98.25 71 ARG A O 1
ATOM 595 N N . LYS A 1 72 ? -5.603 -0.235 11.001 1.00 97.88 72 LYS A N 1
ATOM 596 C CA . LYS A 1 72 ? -6.699 -1.134 11.376 1.00 97.88 72 LYS A CA 1
ATOM 597 C C . LYS A 1 72 ? -6.852 -1.206 12.895 1.00 97.88 72 LYS A C 1
ATOM 599 O O . LYS A 1 72 ? -7.951 -1.020 13.394 1.00 97.88 72 LYS A O 1
ATOM 604 N N . THR A 1 73 ? -5.748 -1.375 13.617 1.00 98.06 73 THR A N 1
ATOM 605 C CA . THR A 1 73 ? -5.750 -1.420 15.086 1.00 98.06 73 THR A CA 1
ATOM 606 C C . THR A 1 73 ? -6.326 -0.138 15.698 1.00 98.06 73 THR A C 1
ATOM 608 O O . THR A 1 73 ? -7.031 -0.195 16.702 1.00 98.06 73 THR A O 1
ATOM 611 N N . LEU A 1 74 ? -6.045 1.029 15.111 1.00 97.94 74 LEU A N 1
ATOM 612 C CA . LEU A 1 74 ? -6.616 2.304 15.560 1.00 97.94 74 LEU A CA 1
ATOM 613 C C . LEU A 1 74 ? -8.123 2.401 15.296 1.00 97.94 74 LEU A C 1
ATOM 615 O O . LEU A 1 74 ? -8.847 2.927 16.139 1.00 97.94 74 LEU A O 1
ATOM 619 N N . ILE A 1 75 ? -8.597 1.886 14.160 1.00 97.88 75 ILE A N 1
ATOM 620 C CA . ILE A 1 75 ? -10.031 1.816 13.855 1.00 97.88 75 ILE A CA 1
ATOM 621 C C . ILE A 1 75 ? -10.748 0.861 14.816 1.00 97.88 75 ILE A C 1
ATOM 623 O O . ILE A 1 75 ? -11.773 1.243 15.373 1.00 97.88 75 ILE A O 1
ATOM 627 N N . ASP A 1 76 ? -10.182 -0.318 15.079 1.00 98.00 76 ASP A N 1
ATOM 628 C CA . ASP A 1 76 ? -10.748 -1.286 16.027 1.00 98.00 76 ASP A CA 1
ATOM 629 C C . ASP A 1 76 ? -10.849 -0.657 17.441 1.00 98.00 76 ASP A C 1
ATOM 631 O O . ASP A 1 76 ? -11.885 -0.726 18.099 1.00 98.00 76 ASP A O 1
ATOM 635 N N . LYS A 1 77 ? -9.822 0.093 17.877 1.00 97.19 77 LYS A N 1
ATOM 636 C CA . LYS A 1 77 ? -9.866 0.864 19.138 1.00 97.19 77 LYS A CA 1
ATOM 637 C C . LYS A 1 77 ? -10.930 1.963 19.143 1.00 97.19 77 LYS A C 1
ATOM 639 O O . LYS A 1 77 ? -11.500 2.248 20.195 1.00 97.19 77 LYS A O 1
ATOM 644 N N . LEU A 1 78 ? -11.154 2.635 18.013 1.00 97.06 78 LEU A N 1
ATOM 645 C CA . LEU A 1 78 ? -12.213 3.640 17.898 1.00 97.06 78 LEU A CA 1
ATOM 646 C C . LEU A 1 78 ? -13.587 2.994 18.077 1.00 97.06 78 LEU A C 1
ATOM 648 O O . LEU A 1 78 ? -14.404 3.539 18.815 1.00 97.06 78 LEU A O 1
ATOM 652 N N . GLU A 1 79 ? -13.820 1.834 17.462 1.00 97.31 79 GLU A N 1
ATOM 653 C CA . GLU A 1 79 ? -15.054 1.061 17.632 1.00 97.31 79 GLU A CA 1
ATOM 654 C C . GLU A 1 79 ? -15.284 0.691 19.106 1.00 97.31 79 GLU A C 1
ATOM 656 O O . GLU A 1 79 ? -16.351 0.977 19.655 1.00 97.31 79 GLU A O 1
ATOM 661 N N . ASP A 1 80 ? -14.258 0.179 19.791 1.00 97.25 80 ASP A N 1
ATOM 662 C CA . ASP A 1 80 ? -14.324 -0.128 21.225 1.00 97.25 80 ASP A CA 1
ATOM 663 C C . ASP A 1 80 ? -14.676 1.107 22.070 1.00 97.25 80 ASP A C 1
ATOM 665 O O . ASP A 1 80 ? -15.496 1.040 22.989 1.00 97.25 80 ASP A O 1
ATOM 669 N N . LYS A 1 81 ? -14.078 2.264 21.759 1.00 96.38 81 LYS A N 1
ATOM 670 C CA . LYS A 1 81 ? -14.318 3.523 22.481 1.00 96.38 81 LYS A CA 1
ATOM 671 C C . LYS A 1 81 ? -15.714 4.089 22.238 1.00 96.38 81 LYS A C 1
ATOM 673 O O . LYS A 1 81 ? -16.307 4.624 23.175 1.00 96.38 81 LYS A O 1
ATOM 678 N N . VAL A 1 82 ? -16.250 3.938 21.027 1.00 96.62 82 VAL A N 1
ATOM 679 C CA . VAL A 1 82 ? -17.649 4.272 20.718 1.00 96.62 82 VAL A CA 1
ATOM 680 C C . VAL A 1 82 ? -18.588 3.405 21.552 1.00 96.62 82 VAL A C 1
ATOM 682 O O . VAL A 1 82 ? -19.460 3.936 22.237 1.00 96.62 82 VAL A O 1
ATOM 685 N N . ASN A 1 83 ? -18.364 2.090 21.572 1.00 96.62 83 ASN A N 1
ATOM 686 C CA . ASN A 1 83 ? -19.195 1.150 22.326 1.00 96.62 83 ASN A CA 1
ATOM 687 C C . ASN A 1 83 ? -19.117 1.369 23.849 1.00 96.62 83 ASN A C 1
ATOM 689 O O . ASN A 1 83 ? -20.092 1.131 24.558 1.00 96.62 83 ASN A O 1
ATOM 693 N N . ALA A 1 84 ? -17.979 1.851 24.354 1.00 95.94 84 ALA A N 1
ATOM 694 C CA . ALA A 1 84 ? -17.767 2.153 25.768 1.00 95.94 84 ALA A CA 1
ATOM 695 C C . ALA A 1 84 ? -18.266 3.544 26.211 1.00 95.94 84 ALA A C 1
ATOM 697 O O . ALA A 1 84 ? -18.175 3.859 27.397 1.00 95.94 84 ALA A O 1
ATOM 698 N N . GLY A 1 85 ? -18.756 4.391 25.296 1.00 94.81 85 GLY A N 1
ATOM 699 C CA . GLY A 1 85 ? -19.183 5.757 25.623 1.00 94.81 85 GLY A CA 1
ATOM 700 C C . GLY A 1 85 ? -18.033 6.658 26.090 1.00 94.81 85 GLY A C 1
ATOM 701 O O . GLY A 1 85 ? -18.189 7.415 27.047 1.00 94.81 85 GLY A O 1
ATOM 702 N N . ALA A 1 86 ? -16.865 6.536 25.454 1.00 95.06 86 ALA A N 1
ATOM 703 C CA . ALA A 1 86 ? -15.665 7.296 25.797 1.00 95.06 86 ALA A CA 1
ATOM 704 C C . ALA A 1 86 ? -15.833 8.818 25.620 1.00 95.06 86 ALA A C 1
ATOM 706 O O . ALA A 1 86 ? -16.742 9.302 24.947 1.00 95.06 86 ALA A O 1
ATOM 707 N N . SER A 1 87 ? -14.917 9.581 26.216 1.00 95.31 87 SER A N 1
ATOM 708 C CA . SER A 1 87 ? -14.929 11.045 26.142 1.00 95.31 87 SER A CA 1
ATOM 709 C C . SER A 1 87 ? -14.376 11.588 24.819 1.00 95.31 87 SER A C 1
ATOM 711 O O . SER A 1 87 ? -13.504 10.983 24.190 1.00 95.31 87 SER A O 1
ATOM 713 N N . ASP A 1 88 ? -14.777 12.809 24.455 1.00 95.25 88 ASP A N 1
ATOM 714 C CA . ASP A 1 88 ? -14.242 13.525 23.287 1.00 95.25 88 ASP A CA 1
ATOM 715 C C . ASP A 1 88 ? -12.710 13.609 23.293 1.00 95.25 88 ASP A C 1
ATOM 717 O O . ASP A 1 88 ? -12.075 13.469 22.250 1.00 95.25 88 ASP A O 1
ATOM 721 N N . SER A 1 89 ? -12.087 13.785 24.464 1.00 95.25 89 SER A N 1
ATOM 722 C CA . SER A 1 89 ? -10.624 13.848 24.581 1.00 95.25 89 SER A CA 1
ATOM 723 C C . SER A 1 89 ? -9.944 12.541 24.157 1.00 95.25 89 SER A C 1
ATOM 725 O O . SER A 1 89 ? -8.879 12.573 23.538 1.00 95.25 89 SER A O 1
ATOM 727 N N . GLU A 1 90 ? -10.553 11.391 24.454 1.00 94.50 90 GLU A N 1
ATOM 728 C CA . GLU A 1 90 ? -10.040 10.087 24.029 1.00 94.50 90 GLU A CA 1
ATOM 729 C C . GLU A 1 90 ? -10.171 9.903 22.515 1.00 94.50 90 GLU A C 1
ATOM 731 O O . GLU A 1 90 ? -9.227 9.433 21.876 1.00 94.50 90 GLU A O 1
ATOM 736 N N . PHE A 1 91 ? -11.284 10.349 21.925 1.00 95.94 91 PHE A N 1
ATOM 737 C CA . PHE A 1 91 ? -11.455 10.347 20.472 1.00 95.94 91 PHE A CA 1
ATOM 738 C C . PHE A 1 91 ? -10.445 11.260 19.771 1.00 95.94 91 PHE A C 1
ATOM 740 O O . PHE A 1 91 ? -9.830 10.844 18.791 1.00 95.94 91 PHE A O 1
ATOM 747 N N . GLN A 1 92 ? -10.196 12.466 20.293 1.00 97.31 92 GLN A N 1
ATOM 748 C CA . GLN A 1 92 ? -9.221 13.394 19.704 1.00 97.31 92 GLN A CA 1
ATOM 749 C C . GLN A 1 92 ? -7.804 12.806 19.648 1.00 97.31 92 GLN A C 1
ATOM 751 O O . GLN A 1 92 ? -7.091 13.018 18.665 1.00 97.31 92 GLN A O 1
ATOM 756 N N . LYS A 1 93 ? -7.401 12.023 20.658 1.00 96.31 93 LYS A N 1
ATOM 757 C CA . LYS A 1 93 ? -6.110 11.317 20.641 1.00 96.31 93 LYS A CA 1
ATOM 758 C C . LYS A 1 93 ? -6.046 10.295 19.506 1.00 96.31 93 LYS A C 1
ATOM 760 O O . LYS A 1 93 ? -5.128 10.357 18.691 1.00 96.31 93 LYS A O 1
ATOM 765 N N . LEU A 1 94 ? -7.053 9.425 19.394 1.00 96.88 94 LEU A N 1
ATOM 766 C CA . LEU A 1 94 ? -7.115 8.409 18.336 1.00 96.88 94 LEU A CA 1
ATOM 767 C C . LEU A 1 94 ? -7.204 9.028 16.934 1.00 96.88 94 LEU A C 1
ATOM 769 O O . LEU A 1 94 ? -6.584 8.523 16.002 1.00 96.88 94 LEU A O 1
ATOM 773 N N . PHE A 1 95 ? -7.906 10.153 16.771 1.00 97.81 95 PHE A N 1
ATOM 774 C CA . PHE A 1 95 ? -7.939 10.884 15.501 1.00 97.81 95 PHE A CA 1
ATOM 775 C C . PHE A 1 95 ? -6.577 11.464 15.119 1.00 97.81 95 PHE A C 1
ATOM 777 O O . PHE A 1 95 ? -6.217 11.443 13.940 1.00 97.81 95 PHE A O 1
ATOM 784 N N . SER A 1 96 ? -5.811 11.967 16.090 1.00 97.81 96 SER A N 1
ATOM 785 C CA . SER A 1 96 ? -4.447 12.434 15.840 1.00 97.81 96 SER A CA 1
ATOM 786 C C . SER A 1 96 ? -3.536 11.281 15.423 1.00 97.81 96 SER A C 1
ATOM 788 O O . SER A 1 96 ? -2.809 11.414 14.443 1.00 97.81 96 SER A O 1
ATOM 790 N N . GLU A 1 97 ? -3.599 10.144 16.119 1.00 97.94 97 GLU A N 1
ATOM 791 C CA . GLU A 1 97 ? -2.819 8.947 15.775 1.00 97.94 97 GLU A CA 1
ATOM 792 C C . GLU A 1 97 ? -3.171 8.438 14.370 1.00 97.94 97 GLU A C 1
ATOM 794 O O . GLU A 1 97 ? -2.283 8.207 13.548 1.00 97.94 97 GLU A O 1
ATOM 799 N N . LEU A 1 98 ? -4.466 8.359 14.048 1.00 98.12 98 LEU A N 1
ATOM 800 C CA . LEU A 1 98 ? -4.939 7.937 12.732 1.00 98.12 98 LEU A CA 1
ATOM 801 C C . LEU A 1 98 ? -4.440 8.873 11.623 1.00 98.12 98 LEU A C 1
ATOM 803 O O . LEU A 1 98 ? -3.989 8.410 10.576 1.00 98.12 98 LEU A O 1
ATOM 807 N N . ARG A 1 99 ? -4.467 10.191 11.860 1.00 98.25 99 ARG A N 1
ATOM 808 C CA . ARG A 1 99 ? -3.952 11.188 10.912 1.00 98.25 99 ARG A CA 1
ATOM 809 C C . ARG A 1 99 ? -2.459 11.002 10.642 1.00 98.25 99 ARG A C 1
ATOM 811 O O . ARG A 1 99 ? -2.042 11.107 9.488 1.00 98.25 99 ARG A O 1
ATOM 818 N N . GLU A 1 100 ? -1.664 10.720 11.670 1.00 98.38 100 GLU A N 1
ATOM 819 C CA . GLU A 1 100 ? -0.230 10.470 11.502 1.00 98.38 100 GLU A CA 1
ATOM 820 C C . GLU A 1 100 ? 0.035 9.190 10.698 1.00 98.38 100 GLU A C 1
ATOM 822 O O . GLU A 1 100 ? 0.900 9.187 9.821 1.00 98.38 100 GLU A O 1
ATOM 827 N N . VAL A 1 101 ? -0.736 8.120 10.919 1.00 98.38 101 VAL A N 1
ATOM 828 C CA . VAL A 1 101 ? -0.620 6.890 10.116 1.00 98.38 101 VAL A CA 1
ATOM 829 C C . VAL A 1 101 ? -0.976 7.144 8.651 1.00 98.38 101 VAL A C 1
ATOM 831 O O . VAL A 1 101 ? -0.227 6.742 7.760 1.00 98.38 101 VAL A O 1
ATOM 834 N N . GLU A 1 102 ? -2.058 7.873 8.372 1.00 97.88 102 GLU A N 1
ATOM 835 C CA . GLU A 1 102 ? -2.433 8.230 6.997 1.00 97.88 102 GLU A CA 1
ATOM 836 C C . GLU A 1 102 ? -1.353 9.064 6.295 1.00 97.88 102 GLU A C 1
ATOM 838 O O . GLU A 1 102 ? -1.030 8.831 5.125 1.00 97.88 102 GLU A O 1
ATOM 843 N N . LYS A 1 103 ? -0.724 9.993 7.023 1.00 98.44 103 LYS A N 1
ATOM 844 C CA . LYS A 1 103 ? 0.409 10.770 6.514 1.00 98.44 103 LYS A CA 1
ATOM 845 C C . LYS A 1 103 ? 1.594 9.867 6.162 1.00 98.44 103 LYS A C 1
ATOM 847 O O . LYS A 1 103 ? 2.106 9.961 5.046 1.00 98.44 103 LYS A O 1
ATOM 852 N N . LYS A 1 104 ? 1.981 8.944 7.050 1.00 98.38 104 LYS A N 1
ATOM 853 C CA . LYS A 1 104 ? 3.056 7.969 6.782 1.00 98.38 104 LYS A CA 1
ATOM 854 C C . LYS A 1 104 ? 2.752 7.108 5.553 1.00 98.38 104 LYS A C 1
ATOM 856 O O . LYS A 1 104 ? 3.643 6.855 4.746 1.00 98.38 104 LYS A O 1
ATOM 861 N N . ILE A 1 105 ? 1.499 6.685 5.370 1.00 98.12 105 ILE A N 1
ATOM 862 C CA . ILE A 1 105 ? 1.071 5.914 4.192 1.00 98.12 105 ILE A CA 1
ATOM 863 C C . ILE A 1 105 ? 1.245 6.739 2.915 1.00 98.12 105 ILE A C 1
ATOM 865 O O . ILE A 1 105 ? 1.781 6.243 1.919 1.00 98.12 105 ILE A O 1
ATOM 869 N N . PHE A 1 106 ? 0.806 7.998 2.925 1.00 98.00 106 PHE A N 1
ATOM 870 C CA . PHE A 1 106 ? 0.960 8.898 1.785 1.00 98.00 106 PHE A CA 1
ATOM 871 C C . PHE A 1 106 ? 2.438 9.153 1.444 1.00 98.00 106 PHE A C 1
ATOM 873 O O . PHE A 1 106 ? 2.833 9.080 0.275 1.00 98.00 106 PHE A O 1
ATOM 880 N N . GLU A 1 107 ? 3.271 9.384 2.457 1.00 98.19 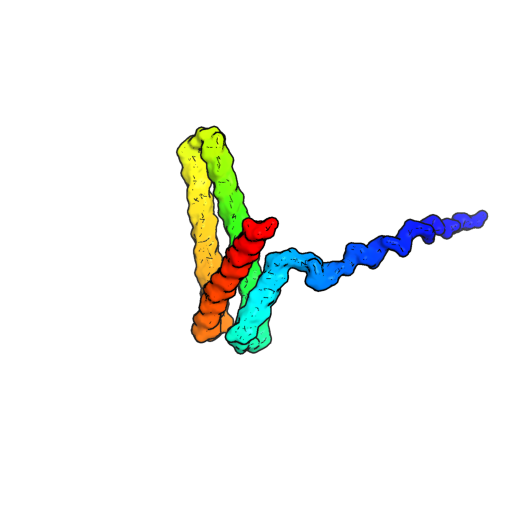107 GLU A N 1
ATOM 881 C CA . GLU A 1 107 ? 4.716 9.560 2.304 1.00 98.19 107 GLU A CA 1
ATOM 882 C C . GLU A 1 107 ? 5.382 8.298 1.745 1.00 98.19 107 GLU A C 1
ATOM 884 O O . GLU A 1 107 ? 6.151 8.386 0.788 1.00 98.19 107 GLU A O 1
ATOM 889 N N . ALA A 1 108 ? 5.036 7.113 2.258 1.00 97.94 108 ALA A N 1
ATOM 890 C CA . ALA A 1 108 ? 5.563 5.837 1.779 1.00 97.94 108 ALA A CA 1
ATOM 891 C C . ALA A 1 108 ? 5.202 5.570 0.307 1.00 97.94 108 ALA A C 1
ATOM 893 O O . ALA A 1 108 ? 6.044 5.095 -0.460 1.00 97.94 108 ALA A O 1
ATOM 894 N N . ARG A 1 109 ? 3.974 5.906 -0.113 1.00 96.38 109 ARG A N 1
ATOM 895 C CA . ARG A 1 109 ? 3.538 5.817 -1.520 1.00 96.38 109 ARG A CA 1
ATOM 896 C C . ARG A 1 109 ? 4.314 6.778 -2.412 1.00 96.38 109 ARG A C 1
ATOM 898 O O . ARG A 1 109 ? 4.802 6.377 -3.465 1.00 96.38 109 ARG A O 1
ATOM 905 N N . THR A 1 110 ? 4.463 8.026 -1.983 1.00 97.38 110 THR A N 1
ATOM 906 C CA . THR A 1 110 ? 5.169 9.054 -2.760 1.00 97.38 110 THR A CA 1
ATOM 907 C C . THR A 1 110 ? 6.651 8.719 -2.899 1.00 97.38 110 THR A C 1
ATOM 909 O O . THR A 1 110 ? 7.192 8.749 -4.004 1.00 97.38 110 THR A O 1
ATOM 912 N N . LYS A 1 111 ? 7.291 8.320 -1.794 1.00 97.56 111 LYS A N 1
ATOM 913 C CA . LYS A 1 111 ? 8.684 7.871 -1.767 1.00 97.56 111 LYS A CA 1
ATOM 914 C C . LYS A 1 111 ? 8.906 6.705 -2.719 1.00 97.56 111 LYS A C 1
ATOM 916 O O . LYS A 1 111 ? 9.854 6.734 -3.491 1.00 97.56 111 LYS A O 1
ATOM 921 N N . TYR A 1 112 ? 8.013 5.719 -2.714 1.00 97.81 112 TYR A N 1
ATOM 922 C CA . TYR A 1 112 ? 8.134 4.569 -3.599 1.00 97.81 112 TYR A CA 1
ATOM 923 C C . TYR A 1 112 ? 8.105 4.958 -5.081 1.00 97.81 112 TYR A C 1
ATOM 925 O O . TYR A 1 112 ? 8.977 4.535 -5.832 1.00 97.81 112 TYR A O 1
ATOM 933 N N . ILE A 1 113 ? 7.181 5.828 -5.501 1.00 97.25 113 ILE A N 1
ATOM 934 C CA . ILE A 1 113 ? 7.162 6.318 -6.888 1.00 97.25 113 ILE A CA 1
ATOM 935 C C . ILE A 1 113 ? 8.445 7.081 -7.238 1.00 97.25 113 ILE A C 1
ATOM 937 O O . ILE A 1 113 ? 8.948 6.937 -8.351 1.00 97.25 113 ILE A O 1
ATOM 941 N N . SER A 1 114 ? 9.001 7.862 -6.309 1.00 97.00 114 SER A N 1
ATOM 942 C CA . SER A 1 114 ? 10.297 8.520 -6.509 1.00 97.00 114 SER A CA 1
ATOM 943 C C . SER A 1 114 ? 11.439 7.513 -6.666 1.00 97.00 114 SER A C 1
ATOM 945 O O . SER A 1 114 ? 12.212 7.637 -7.607 1.00 97.00 114 SER A O 1
ATOM 947 N N . GLU A 1 115 ? 11.499 6.473 -5.832 1.00 96.94 115 GLU A N 1
ATOM 948 C CA . GLU A 1 115 ? 12.498 5.400 -5.954 1.00 96.94 115 GLU A CA 1
ATOM 949 C C . GLU A 1 115 ? 12.363 4.628 -7.277 1.00 96.94 115 GLU A C 1
ATOM 951 O O . GLU A 1 115 ? 13.361 4.202 -7.854 1.00 96.94 115 GLU A O 1
ATOM 956 N N . LEU A 1 116 ? 11.143 4.466 -7.800 1.00 97.38 116 LEU A N 1
ATOM 957 C CA . LEU A 1 116 ? 10.936 3.843 -9.108 1.00 97.38 116 LEU A CA 1
ATOM 958 C C . LEU A 1 116 ? 11.442 4.712 -10.265 1.00 97.38 116 LEU A C 1
ATOM 960 O O . LEU A 1 116 ? 11.943 4.165 -11.244 1.00 97.38 116 LEU A O 1
ATOM 964 N N . LYS A 1 117 ? 11.354 6.045 -10.165 1.00 96.81 117 LYS A N 1
ATOM 965 C CA . LYS A 1 117 ? 11.887 6.967 -11.190 1.00 96.81 117 LYS A CA 1
ATOM 966 C C . LYS A 1 117 ? 13.404 6.869 -11.350 1.00 96.81 117 LYS A C 1
ATOM 968 O O . LYS A 1 117 ? 13.913 7.220 -12.406 1.00 96.81 117 LYS A O 1
ATOM 973 N N . GLU A 1 118 ? 14.116 6.411 -10.323 1.00 96.62 118 GLU A N 1
ATOM 974 C CA . GLU A 1 118 ? 15.572 6.223 -10.371 1.00 96.62 118 GLU A CA 1
ATOM 975 C C . GLU A 1 118 ? 15.981 4.988 -11.187 1.00 96.62 118 GLU A C 1
ATOM 977 O O . GLU A 1 118 ? 17.117 4.912 -11.649 1.00 96.62 118 GLU A O 1
ATOM 982 N N . ILE A 1 119 ? 15.076 4.014 -11.357 1.00 96.25 119 ILE A N 1
ATOM 983 C CA . ILE A 1 119 ? 15.379 2.726 -12.004 1.00 96.25 119 ILE A CA 1
ATOM 984 C C . ILE A 1 119 ? 14.553 2.458 -13.268 1.00 96.25 119 ILE A C 1
ATOM 986 O O . ILE A 1 119 ? 14.943 1.622 -14.078 1.00 96.25 119 ILE A O 1
ATOM 990 N N . LEU A 1 120 ? 13.416 3.135 -13.447 1.00 96.69 120 LEU A N 1
ATOM 991 C CA . LEU A 1 120 ? 12.534 2.985 -14.602 1.00 96.69 120 LEU A CA 1
ATOM 992 C C . LEU A 1 120 ? 12.588 4.225 -15.492 1.00 96.69 120 LEU A C 1
ATOM 994 O O . LEU A 1 120 ? 12.616 5.359 -15.015 1.00 96.69 120 LEU A O 1
ATOM 998 N N . THR A 1 121 ? 12.486 4.018 -16.804 1.00 96.69 121 THR A N 1
ATOM 999 C CA . THR A 1 121 ? 12.195 5.118 -17.732 1.00 96.69 121 THR A CA 1
ATOM 1000 C C . THR A 1 121 ? 10.796 5.691 -17.476 1.00 96.69 121 THR A C 1
ATOM 1002 O O . THR A 1 121 ? 9.917 5.019 -16.933 1.00 96.69 121 THR A O 1
ATOM 1005 N N . ALA A 1 122 ? 10.536 6.918 -17.939 1.00 96.94 122 ALA A N 1
ATOM 1006 C CA . ALA A 1 122 ? 9.214 7.541 -17.813 1.00 96.94 122 ALA A CA 1
ATOM 1007 C C . ALA A 1 122 ? 8.087 6.681 -18.419 1.00 96.94 122 ALA A C 1
ATOM 1009 O O . ALA A 1 122 ? 7.005 6.579 -17.840 1.00 96.94 122 ALA A O 1
ATOM 1010 N N . LYS A 1 123 ? 8.357 6.018 -19.555 1.00 96.56 123 LYS A N 1
ATOM 1011 C CA . LYS A 1 123 ? 7.411 5.098 -20.199 1.00 96.56 123 LYS A CA 1
ATOM 1012 C C . LYS A 1 123 ? 7.130 3.876 -19.321 1.00 96.56 123 LYS A C 1
ATOM 1014 O O . LYS A 1 123 ? 5.967 3.585 -19.064 1.00 96.56 123 LYS A O 1
ATOM 1019 N N . GLN A 1 124 ? 8.171 3.215 -18.813 1.00 97.19 124 GLN A N 1
ATOM 1020 C CA . GLN A 1 124 ? 8.023 2.044 -17.939 1.00 97.19 124 GLN A CA 1
ATOM 1021 C C . GLN A 1 124 ? 7.313 2.392 -16.629 1.00 97.19 124 GLN A C 1
ATOM 1023 O O . GLN A 1 124 ? 6.484 1.625 -16.153 1.00 97.19 124 GLN A O 1
ATOM 1028 N N . LEU A 1 125 ? 7.575 3.568 -16.052 1.00 97.44 125 LEU A N 1
ATOM 1029 C CA . LEU A 1 125 ? 6.850 4.019 -14.867 1.00 97.44 125 LEU A CA 1
ATOM 1030 C C . LEU A 1 125 ? 5.359 4.244 -15.163 1.00 97.44 125 LEU A C 1
ATOM 1032 O O . LEU A 1 125 ? 4.509 3.879 -14.352 1.00 97.44 125 LEU A O 1
ATOM 1036 N N . ALA A 1 126 ? 5.019 4.815 -16.320 1.00 97.75 126 ALA A N 1
ATOM 1037 C CA . ALA A 1 126 ? 3.625 4.965 -16.730 1.00 97.75 126 ALA A CA 1
ATOM 1038 C C . ALA A 1 126 ? 2.942 3.600 -16.935 1.00 97.75 126 ALA A C 1
ATOM 1040 O O . ALA A 1 126 ? 1.831 3.389 -16.446 1.00 97.75 126 ALA A O 1
ATOM 1041 N N . GLU A 1 127 ? 3.620 2.658 -17.596 1.00 97.88 127 GLU A N 1
ATOM 1042 C CA . GLU A 1 127 ? 3.152 1.276 -17.768 1.00 97.88 127 GLU A CA 1
ATOM 1043 C C . GLU A 1 127 ? 2.953 0.579 -16.416 1.00 97.88 127 GLU A C 1
ATOM 1045 O O . GLU A 1 127 ? 1.926 -0.066 -16.213 1.00 97.88 127 GLU A O 1
ATOM 1050 N N . TYR A 1 128 ? 3.866 0.782 -15.462 1.00 97.62 128 TYR A N 1
ATOM 1051 C CA . TYR A 1 128 ? 3.763 0.261 -14.099 1.00 97.62 128 TYR A CA 1
ATOM 1052 C C . TYR A 1 128 ? 2.512 0.788 -13.383 1.00 97.62 128 TYR A C 1
ATOM 1054 O O . TYR A 1 128 ? 1.735 0.014 -12.828 1.00 97.62 128 TYR A O 1
ATOM 1062 N N . LEU A 1 129 ? 2.263 2.100 -13.435 1.00 97.06 129 LEU A N 1
ATOM 1063 C CA . LEU A 1 129 ? 1.087 2.704 -12.799 1.00 97.06 129 LEU A CA 1
ATOM 1064 C C . LEU A 1 129 ? -0.227 2.209 -13.422 1.00 97.06 129 LEU A C 1
ATOM 1066 O O . LEU A 1 129 ? -1.212 1.974 -12.715 1.00 97.06 129 LEU A O 1
ATOM 1070 N N . ILE A 1 130 ? -0.250 2.033 -14.745 1.00 97.94 130 ILE A N 1
ATOM 1071 C CA . ILE A 1 130 ? -1.396 1.460 -15.458 1.00 97.94 130 ILE A CA 1
ATOM 1072 C C . ILE A 1 130 ? -1.596 -0.005 -15.057 1.00 97.94 130 ILE A C 1
ATOM 1074 O O . ILE A 1 130 ? -2.733 -0.404 -14.790 1.00 97.94 130 ILE A O 1
ATOM 1078 N N . PHE A 1 131 ? -0.512 -0.781 -14.978 1.00 97.81 131 PHE A N 1
ATOM 1079 C CA . PHE A 1 131 ? -0.524 -2.170 -14.531 1.00 97.81 131 PHE A CA 1
ATOM 1080 C C . PHE A 1 131 ? -1.106 -2.296 -13.119 1.00 97.81 131 PHE A C 1
ATOM 1082 O O . PHE A 1 131 ? -2.064 -3.041 -12.938 1.00 97.81 131 PHE A O 1
ATOM 1089 N N . GLU A 1 132 ? -0.612 -1.526 -12.145 1.00 96.12 132 GLU A N 1
ATOM 1090 C CA . GLU A 1 132 ? -1.095 -1.552 -10.756 1.00 96.12 132 GLU A CA 1
ATOM 1091 C C . GLU A 1 132 ? -2.605 -1.300 -10.666 1.00 96.12 132 GLU A C 1
ATOM 1093 O O . GLU A 1 132 ? -3.341 -2.046 -10.015 1.00 96.12 132 GLU A O 1
ATOM 1098 N N . ARG A 1 133 ? -3.088 -0.268 -11.371 1.00 96.69 133 ARG A N 1
ATOM 1099 C CA . ARG A 1 133 ? -4.513 0.077 -11.419 1.00 96.69 133 ARG A CA 1
ATOM 1100 C C . ARG A 1 133 ? -5.351 -1.053 -12.016 1.00 96.69 133 ARG A C 1
ATOM 1102 O O . ARG A 1 133 ? -6.418 -1.359 -11.484 1.00 96.69 133 ARG A O 1
ATOM 1109 N N . ASN A 1 134 ? -4.911 -1.614 -13.142 1.00 97.06 134 ASN A N 1
ATOM 1110 C CA . ASN A 1 134 ? -5.648 -2.660 -13.845 1.00 97.06 134 ASN A CA 1
ATOM 1111 C C . ASN A 1 134 ? -5.655 -3.953 -13.021 1.00 97.06 134 ASN A C 1
ATOM 1113 O O . ASN A 1 134 ? -6.723 -4.482 -12.748 1.00 97.06 134 ASN A O 1
ATOM 1117 N N . PHE A 1 135 ? -4.501 -4.375 -12.502 1.00 96.25 135 PHE A N 1
ATOM 1118 C CA . PHE A 1 135 ? -4.390 -5.560 -11.657 1.00 96.25 135 PHE A CA 1
ATOM 1119 C C . PHE A 1 135 ? -5.301 -5.467 -10.424 1.00 96.25 135 PHE A C 1
ATOM 1121 O O . PHE A 1 135 ? -6.042 -6.397 -10.119 1.00 96.25 135 PHE A O 1
ATOM 1128 N N . ALA A 1 136 ? -5.314 -4.323 -9.731 1.00 93.31 136 ALA A N 1
ATOM 1129 C CA . ALA A 1 136 ? -6.191 -4.119 -8.577 1.00 93.31 136 ALA A CA 1
ATOM 1130 C C . ALA A 1 136 ? -7.688 -4.178 -8.936 1.00 93.31 136 ALA A C 1
ATOM 1132 O O . ALA A 1 136 ? -8.501 -4.621 -8.118 1.00 93.31 136 ALA A O 1
ATOM 1133 N N . ARG A 1 137 ? -8.064 -3.727 -10.140 1.00 96.06 137 ARG A N 1
ATOM 1134 C CA . ARG A 1 137 ? -9.431 -3.849 -10.659 1.00 96.06 137 ARG A CA 1
ATOM 1135 C C . ARG A 1 137 ? -9.777 -5.310 -10.934 1.00 96.06 137 ARG A C 1
ATOM 1137 O O . ARG A 1 137 ? -10.776 -5.780 -10.403 1.00 96.06 137 ARG A O 1
ATOM 1144 N N . ASP A 1 138 ? -8.920 -6.019 -11.660 1.00 94.44 138 ASP A N 1
ATOM 1145 C CA . ASP A 1 138 ? -9.146 -7.411 -12.054 1.00 94.44 138 ASP A CA 1
ATOM 1146 C C . ASP A 1 138 ? -9.333 -8.310 -10.823 1.00 94.44 138 ASP A C 1
ATOM 1148 O O . ASP A 1 138 ? -10.289 -9.078 -10.741 1.00 94.44 138 ASP A O 1
ATOM 1152 N N . ILE A 1 139 ? -8.485 -8.152 -9.797 1.00 93.44 139 ILE A N 1
ATOM 1153 C CA . ILE A 1 139 ? -8.626 -8.901 -8.540 1.00 93.44 139 ILE A CA 1
ATOM 115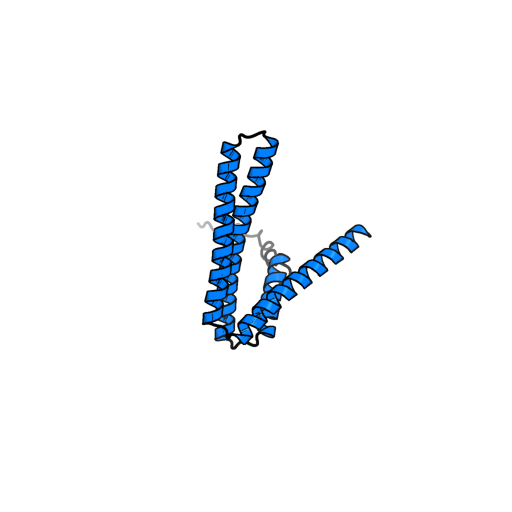4 C C . ILE A 1 139 ? -9.938 -8.576 -7.827 1.00 93.44 139 ILE A C 1
ATOM 1156 O O . ILE A 1 139 ? -10.603 -9.479 -7.317 1.00 93.44 139 ILE A O 1
ATOM 1160 N N . ARG A 1 140 ? -10.348 -7.305 -7.799 1.00 92.12 140 ARG A N 1
ATOM 1161 C CA . ARG A 1 140 ? -11.618 -6.908 -7.180 1.00 92.12 140 ARG A CA 1
ATOM 1162 C C . ARG A 1 140 ? -12.811 -7.541 -7.893 1.00 92.12 140 ARG A C 1
ATOM 1164 O O . ARG A 1 140 ? -13.748 -7.968 -7.220 1.00 92.12 140 ARG A O 1
ATOM 1171 N N . ASP A 1 141 ? -12.786 -7.591 -9.217 1.00 94.00 141 ASP A N 1
ATOM 1172 C CA . ASP A 1 141 ? -13.878 -8.150 -10.008 1.00 94.00 141 ASP A CA 1
ATOM 1173 C C . ASP A 1 141 ? -13.958 -9.674 -9.833 1.00 94.00 141 ASP A C 1
ATOM 1175 O O . ASP A 1 141 ? -15.031 -10.182 -9.503 1.00 94.00 141 ASP A O 1
ATOM 1179 N N . ILE A 1 142 ? -12.816 -10.374 -9.841 1.00 91.12 142 ILE A N 1
ATOM 1180 C CA . ILE A 1 142 ? -12.730 -11.806 -9.501 1.00 91.12 142 ILE A CA 1
ATOM 1181 C C . ILE A 1 142 ? -13.301 -12.082 -8.100 1.00 91.12 142 ILE A C 1
ATOM 1183 O O . ILE A 1 142 ? -14.083 -13.013 -7.901 1.00 91.12 142 ILE A O 1
ATOM 1187 N N . MET A 1 143 ? -12.943 -11.272 -7.097 1.00 89.12 143 MET A N 1
ATOM 1188 C CA . MET A 1 143 ? -13.465 -11.442 -5.734 1.00 89.12 143 MET A CA 1
ATOM 1189 C C . MET A 1 143 ? -14.987 -11.248 -5.666 1.00 89.12 143 MET A C 1
ATOM 1191 O O . MET A 1 143 ? -15.669 -11.997 -4.964 1.00 89.12 143 MET A O 1
ATOM 1195 N N . ARG A 1 144 ? -15.531 -10.272 -6.404 1.00 91.06 144 ARG A N 1
ATOM 1196 C CA . ARG A 1 144 ? -16.977 -10.001 -6.465 1.00 91.06 144 ARG A CA 1
ATOM 1197 C C . ARG A 1 144 ? -17.749 -11.128 -7.142 1.00 91.06 144 ARG A C 1
ATOM 1199 O O . ARG A 1 144 ? -18.829 -11.481 -6.672 1.00 91.06 144 ARG A O 1
ATOM 1206 N N . GLU A 1 145 ? -17.228 -11.680 -8.231 1.00 91.69 145 GLU A N 1
ATOM 1207 C CA . GLU A 1 145 ? -17.840 -12.812 -8.936 1.00 91.69 145 GLU A CA 1
ATOM 1208 C C . GLU A 1 145 ? -17.881 -14.056 -8.049 1.00 91.69 145 GLU A C 1
ATOM 1210 O O . GLU A 1 145 ? -18.958 -14.613 -7.828 1.00 91.69 145 GLU A O 1
ATOM 1215 N N . ASN 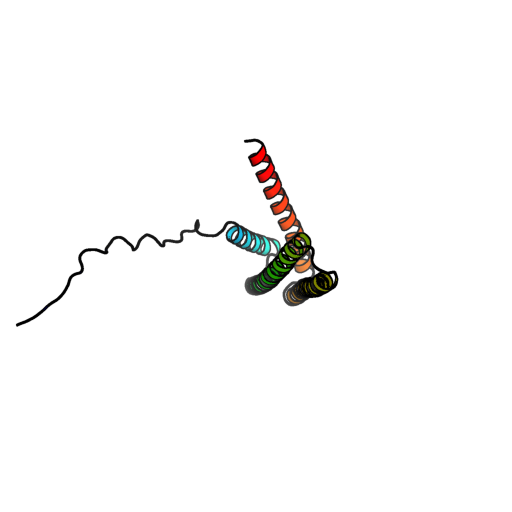A 1 146 ? -16.757 -14.392 -7.412 1.00 87.25 146 ASN A N 1
ATOM 1216 C CA . ASN A 1 146 ? -16.679 -15.499 -6.459 1.00 87.25 146 ASN A CA 1
ATOM 1217 C C . ASN A 1 146 ? -17.674 -15.343 -5.296 1.00 87.25 146 ASN A C 1
ATOM 1219 O O . ASN A 1 146 ? -18.285 -16.317 -4.855 1.00 87.25 146 ASN A O 1
ATOM 1223 N N . GLN A 1 147 ? -17.874 -14.121 -4.790 1.00 86.25 147 GLN A N 1
ATOM 1224 C CA . GLN A 1 147 ? -18.868 -13.864 -3.747 1.00 86.25 147 GLN A CA 1
ATOM 1225 C C . GLN A 1 147 ? -20.301 -14.096 -4.252 1.00 86.25 147 GLN A C 1
ATOM 1227 O O . GLN A 1 147 ? -21.102 -14.705 -3.544 1.00 86.25 147 GLN A O 1
ATOM 1232 N N . LYS A 1 148 ? -20.632 -13.653 -5.473 1.00 89.56 148 LYS A N 1
ATOM 1233 C CA . LYS A 1 148 ? -21.958 -13.869 -6.081 1.00 89.56 148 LYS A CA 1
ATOM 1234 C C . LYS A 1 148 ? -22.256 -15.348 -6.302 1.00 89.56 148 LYS A C 1
ATOM 1236 O O . LYS A 1 148 ? -23.373 -15.775 -6.032 1.00 89.56 148 LYS A O 1
ATOM 1241 N N . GLU A 1 149 ? -21.283 -16.127 -6.765 1.00 87.19 149 GLU A N 1
ATOM 1242 C CA . GLU A 1 149 ? -21.457 -17.570 -6.954 1.00 87.19 149 GLU A CA 1
ATOM 1243 C C . GLU A 1 149 ? -21.712 -18.301 -5.636 1.00 87.19 149 GLU A C 1
ATOM 1245 O O . GLU A 1 149 ? -22.580 -19.169 -5.575 1.00 87.19 149 GLU A O 1
ATOM 1250 N N . ARG A 1 150 ? -21.013 -17.916 -4.561 1.00 84.00 150 ARG A N 1
ATOM 1251 C CA . ARG A 1 150 ? -21.232 -18.482 -3.222 1.00 84.00 150 ARG A CA 1
ATOM 1252 C C . ARG A 1 150 ? -22.608 -18.164 -2.643 1.00 84.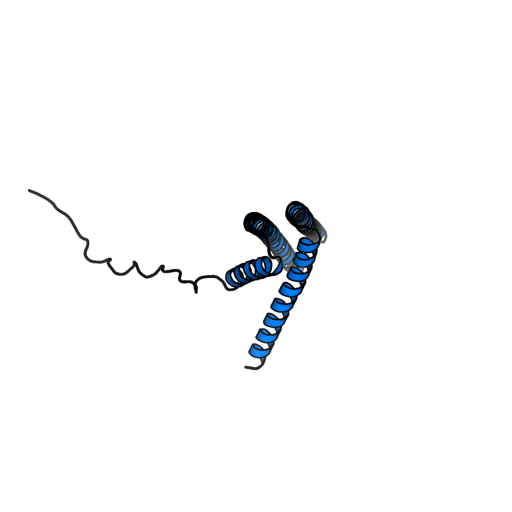00 150 ARG A C 1
ATOM 1254 O O . ARG A 1 150 ? -23.087 -18.947 -1.845 1.00 84.00 150 ARG A O 1
ATOM 1261 N N . MET A 1 151 ? -23.220 -17.041 -3.021 1.00 81.75 151 MET A N 1
ATOM 1262 C CA . MET A 1 151 ? -24.580 -16.678 -2.592 1.00 81.75 151 MET A CA 1
ATOM 1263 C C . MET A 1 151 ? -25.682 -17.347 -3.431 1.00 81.75 151 MET A C 1
ATOM 1265 O O . MET A 1 151 ? -26.850 -17.269 -3.064 1.00 81.75 151 MET A O 1
ATOM 1269 N N . ARG A 1 152 ? -25.336 -17.949 -4.579 1.00 80.44 152 ARG A N 1
ATOM 1270 C CA . ARG A 1 152 ? -26.273 -18.661 -5.469 1.00 80.44 152 ARG A CA 1
ATOM 1271 C C . ARG A 1 152 ? -26.325 -20.173 -5.218 1.00 80.44 152 ARG A C 1
ATOM 1273 O O . ARG A 1 152 ? -27.232 -20.816 -5.739 1.00 80.44 152 ARG A O 1
ATOM 1280 N N . LYS A 1 153 ? -25.340 -20.723 -4.507 1.00 59.69 153 LYS A N 1
ATOM 1281 C CA . LYS A 1 153 ? -25.283 -22.122 -4.062 1.00 59.69 153 LYS A CA 1
ATOM 1282 C C . LYS A 1 153 ? -25.844 -22.234 -2.654 1.00 59.69 153 LYS A C 1
ATOM 1284 O O . LYS A 1 153 ? -26.458 -23.284 -2.381 1.00 59.69 153 LYS A O 1
#